Protein AF-A0A9X2IVD2-F1 (afdb_monomer)

Mean predicted aligned error: 9.26 Å

Structure (mmCIF, N/CA/C/O backbone):
data_AF-A0A9X2IVD2-F1
#
_entry.id   AF-A0A9X2IVD2-F1
#
loop_
_atom_site.group_PDB
_atom_site.id
_atom_site.type_symbol
_atom_site.label_atom_id
_atom_site.label_alt_id
_atom_site.label_comp_id
_atom_site.label_asym_id
_atom_site.label_entity_id
_atom_site.label_seq_id
_atom_site.pdbx_PDB_ins_code
_atom_site.Cartn_x
_atom_site.Cartn_y
_atom_site.Cartn_z
_atom_site.occupancy
_atom_site.B_iso_or_equiv
_atom_site.auth_seq_id
_atom_site.auth_comp_id
_atom_site.auth_asym_id
_atom_site.auth_atom_id
_atom_site.pdbx_PDB_model_num
ATOM 1 N N . MET A 1 1 ? -14.150 10.297 12.649 1.00 71.19 1 MET A N 1
ATOM 2 C CA . MET A 1 1 ? -13.054 11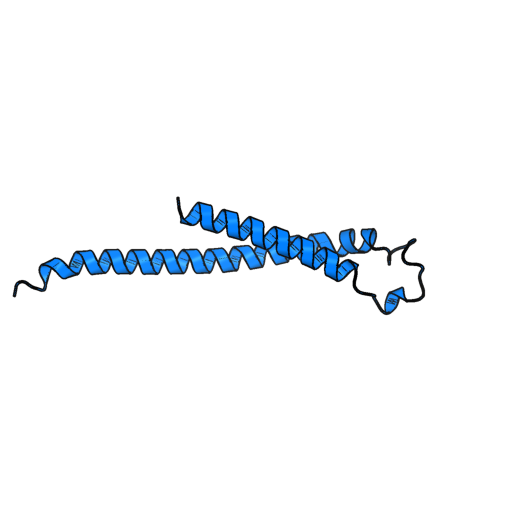.082 12.025 1.00 71.19 1 MET A CA 1
ATOM 3 C C . MET A 1 1 ? -11.708 10.351 12.002 1.00 71.19 1 MET A C 1
ATOM 5 O O . MET A 1 1 ? -11.058 10.398 10.970 1.00 71.19 1 MET A O 1
ATOM 9 N N . TRP A 1 2 ? -11.272 9.670 13.075 1.00 85.44 2 TRP A N 1
ATOM 10 C CA . TRP A 1 2 ? -9.954 8.997 13.102 1.00 85.44 2 TRP A CA 1
ATOM 11 C C . TRP A 1 2 ? -9.803 7.857 12.076 1.00 85.44 2 TRP A C 1
ATOM 13 O O . TRP A 1 2 ? -8.796 7.811 11.381 1.00 85.44 2 TRP A O 1
ATOM 23 N N . LEU A 1 3 ? -10.833 7.020 11.900 1.00 84.44 3 LEU A N 1
ATOM 24 C CA . LEU A 1 3 ? -10.844 5.945 10.894 1.00 84.44 3 LEU A CA 1
ATOM 25 C C . LEU A 1 3 ? -10.651 6.460 9.462 1.00 84.44 3 LEU A C 1
ATOM 27 O O . LEU A 1 3 ? -9.838 5.923 8.722 1.00 84.44 3 LEU A O 1
ATOM 31 N N . LEU A 1 4 ? -11.358 7.533 9.095 1.00 87.50 4 LEU A N 1
ATOM 32 C CA . LEU A 1 4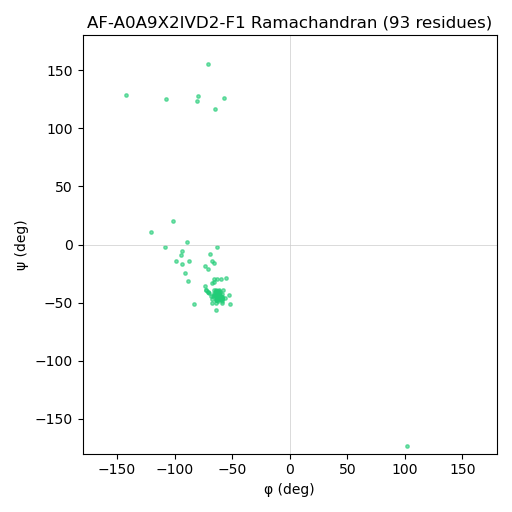 ? -11.266 8.128 7.761 1.00 87.50 4 LEU A CA 1
ATOM 33 C C . LEU A 1 4 ? -9.864 8.691 7.489 1.00 87.50 4 LEU A C 1
ATOM 35 O O . LEU A 1 4 ? -9.306 8.463 6.423 1.00 87.50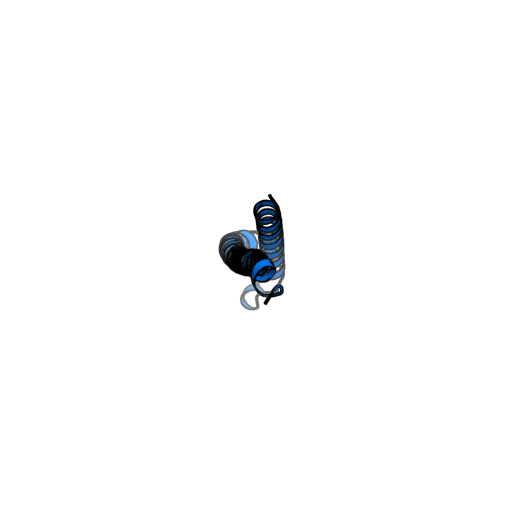 4 LEU A O 1
ATOM 39 N N . LYS A 1 5 ? -9.275 9.381 8.475 1.00 90.31 5 LYS A N 1
ATOM 40 C CA . LYS A 1 5 ? -7.893 9.873 8.383 1.00 90.31 5 LYS A CA 1
ATOM 41 C C . LYS A 1 5 ? -6.905 8.713 8.244 1.00 90.31 5 LYS A C 1
ATOM 43 O O . LYS A 1 5 ? -6.046 8.766 7.375 1.00 90.31 5 LYS A O 1
ATOM 48 N N . GLY A 1 6 ? -7.059 7.661 9.051 1.00 86.38 6 GLY A N 1
ATOM 49 C CA . GLY A 1 6 ? -6.222 6.461 8.976 1.00 86.38 6 GLY A CA 1
ATOM 50 C C . GLY A 1 6 ? -6.289 5.781 7.609 1.00 86.38 6 GLY A C 1
ATOM 51 O O . GLY A 1 6 ? -5.252 5.471 7.033 1.00 86.38 6 GLY A O 1
ATOM 52 N N . LEU A 1 7 ? -7.493 5.631 7.051 1.00 89.94 7 LEU A N 1
ATOM 53 C CA . LEU A 1 7 ? -7.685 5.061 5.718 1.00 89.94 7 LEU A CA 1
ATOM 54 C C . LEU A 1 7 ? -7.057 5.937 4.625 1.00 89.94 7 LEU A C 1
ATOM 56 O O . LEU A 1 7 ? -6.423 5.416 3.716 1.00 89.94 7 LEU A O 1
ATOM 60 N N . MET A 1 8 ? -7.184 7.261 4.732 1.00 91.62 8 MET A N 1
ATOM 61 C CA . MET A 1 8 ? -6.580 8.198 3.783 1.00 91.62 8 MET A CA 1
ATOM 62 C C . MET A 1 8 ? -5.048 8.098 3.780 1.00 91.62 8 MET A C 1
ATOM 64 O O . MET A 1 8 ? -4.443 8.039 2.714 1.00 91.62 8 MET A O 1
ATOM 68 N N . PHE A 1 9 ? -4.419 8.020 4.958 1.00 91.75 9 PHE A N 1
ATOM 69 C CA . PHE A 1 9 ? -2.972 7.805 5.059 1.00 91.75 9 PHE A CA 1
ATOM 70 C C . PHE A 1 9 ? -2.550 6.432 4.538 1.00 91.75 9 PHE A C 1
ATOM 72 O O . PHE A 1 9 ? -1.528 6.333 3.866 1.00 91.75 9 PHE A O 1
ATOM 79 N N . ALA A 1 10 ? -3.340 5.390 4.803 1.00 89.31 10 ALA A N 1
ATOM 80 C CA . ALA A 1 10 ? -3.079 4.059 4.269 1.00 89.31 10 ALA A CA 1
ATOM 81 C C . ALA A 1 10 ? -3.146 4.036 2.736 1.00 89.31 10 ALA A C 1
ATOM 83 O O . ALA A 1 10 ? -2.283 3.442 2.100 1.00 89.31 10 ALA A O 1
ATOM 84 N N . LEU A 1 11 ? -4.126 4.722 2.143 1.00 91.50 11 LEU A N 1
ATOM 85 C CA . LEU A 1 11 ? -4.261 4.858 0.694 1.00 91.50 11 LEU A CA 1
ATOM 86 C C . LEU A 1 11 ? -3.085 5.609 0.081 1.00 91.50 11 LEU A C 1
ATOM 88 O O . LEU A 1 11 ? -2.484 5.123 -0.874 1.00 91.50 11 LEU A O 1
ATOM 92 N N . LEU A 1 12 ? -2.714 6.747 0.666 1.00 93.25 12 LEU A N 1
ATOM 93 C CA . LEU A 1 12 ? -1.564 7.520 0.211 1.00 93.25 12 LEU A CA 1
ATOM 94 C C . LEU A 1 12 ? -0.268 6.701 0.312 1.00 93.25 12 LEU A C 1
ATOM 96 O O . LEU A 1 12 ? 0.503 6.646 -0.640 1.00 93.25 12 LEU A O 1
ATOM 100 N N . GLY A 1 13 ? -0.048 6.033 1.446 1.00 91.19 13 GLY A N 1
ATOM 101 C CA . GLY A 1 13 ? 1.134 5.206 1.677 1.00 91.19 13 GLY A CA 1
ATOM 102 C C . GLY A 1 13 ? 1.214 4.018 0.722 1.00 91.19 13 GLY A C 1
ATOM 103 O O . GLY A 1 13 ? 2.259 3.793 0.118 1.00 91.19 13 GLY A O 1
ATOM 104 N N . ALA A 1 14 ? 0.109 3.293 0.533 1.00 91.31 14 ALA A N 1
ATOM 105 C CA . ALA A 1 14 ? 0.049 2.160 -0.386 1.00 91.31 14 ALA A CA 1
ATOM 106 C C . ALA A 1 14 ? 0.276 2.591 -1.843 1.00 91.31 14 ALA A C 1
ATOM 108 O O . ALA A 1 14 ? 0.995 1.909 -2.574 1.00 91.31 14 ALA A O 1
ATOM 109 N N . LEU A 1 15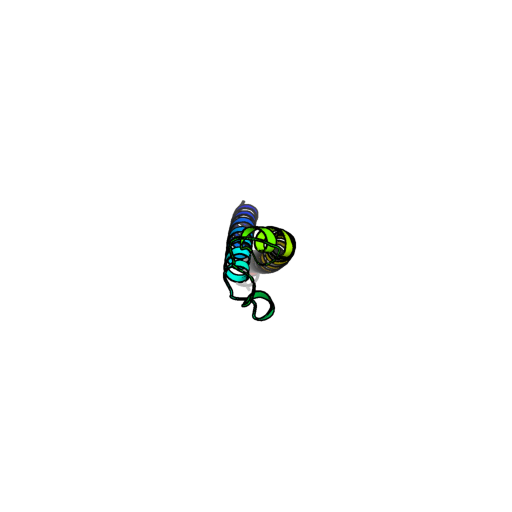 ? -0.265 3.744 -2.247 1.00 91.75 15 LEU A N 1
ATOM 110 C CA . LEU A 1 15 ? -0.039 4.302 -3.577 1.00 91.75 15 LEU A CA 1
ATOM 111 C C . LEU A 1 15 ? 1.438 4.661 -3.789 1.00 91.75 15 LEU A C 1
ATOM 113 O O . LEU A 1 15 ? 2.033 4.229 -4.773 1.00 91.75 15 LEU A O 1
ATOM 117 N N . VAL A 1 16 ? 2.045 5.402 -2.855 1.00 92.62 16 VAL A N 1
ATOM 118 C CA . VAL A 1 16 ? 3.463 5.796 -2.935 1.00 92.62 16 VAL A CA 1
ATOM 119 C C . VAL A 1 16 ? 4.371 4.568 -2.984 1.00 92.62 16 VAL A C 1
ATOM 121 O O . VAL A 1 16 ? 5.252 4.507 -3.838 1.00 92.62 16 VAL A O 1
ATOM 124 N N . LEU A 1 17 ? 4.119 3.569 -2.132 1.00 91.62 17 LEU A N 1
ATOM 125 C CA . LEU A 1 17 ? 4.869 2.310 -2.123 1.00 91.62 17 LEU A CA 1
ATOM 126 C C . LEU A 1 17 ? 4.734 1.539 -3.439 1.00 91.62 17 LEU A C 1
ATOM 128 O O . LEU A 1 17 ? 5.708 0.967 -3.923 1.00 91.62 17 LEU A O 1
ATOM 132 N N . SER A 1 18 ? 3.544 1.528 -4.038 1.00 90.06 18 SER A N 1
ATOM 133 C CA . SER A 1 18 ? 3.318 0.806 -5.293 1.00 90.06 18 SER A CA 1
ATOM 134 C C . SER A 1 18 ? 3.958 1.521 -6.487 1.00 90.06 18 SER A C 1
ATOM 136 O O . SER A 1 18 ? 4.511 0.874 -7.378 1.00 90.06 18 SER A O 1
ATOM 138 N N . ILE A 1 19 ? 3.956 2.859 -6.485 1.00 89.00 19 ILE A N 1
ATOM 139 C CA . ILE A 1 19 ? 4.684 3.666 -7.473 1.00 89.00 19 ILE A CA 1
ATOM 140 C C . ILE A 1 19 ? 6.191 3.430 -7.332 1.00 89.00 19 ILE A C 1
ATOM 142 O O . ILE A 1 19 ? 6.858 3.151 -8.325 1.00 89.00 19 ILE A O 1
ATOM 146 N N . SER A 1 20 ? 6.736 3.477 -6.112 1.00 87.69 20 SER A N 1
ATOM 147 C CA . SER A 1 20 ? 8.165 3.232 -5.903 1.00 87.69 20 SER A CA 1
ATOM 148 C C . SER A 1 20 ? 8.558 1.806 -6.285 1.00 87.69 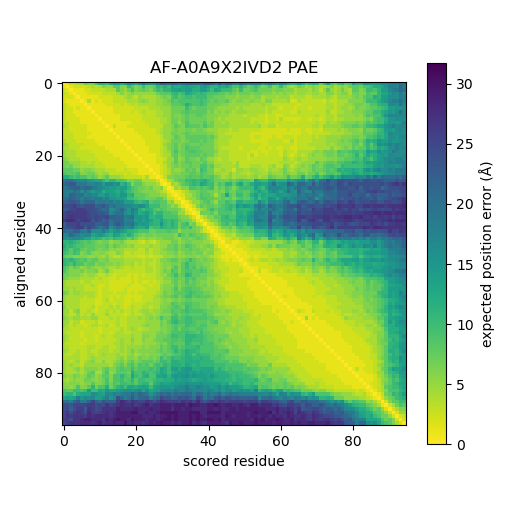20 SER A C 1
ATOM 150 O O . SER A 1 20 ? 9.583 1.619 -6.930 1.00 87.69 20 SER A O 1
ATOM 152 N N . ALA A 1 21 ? 7.727 0.807 -5.964 1.00 86.62 21 ALA A N 1
ATOM 153 C CA . ALA A 1 21 ? 7.949 -0.575 -6.382 1.00 86.62 21 ALA A CA 1
ATOM 154 C C . ALA A 1 21 ? 7.998 -0.694 -7.910 1.00 86.62 21 A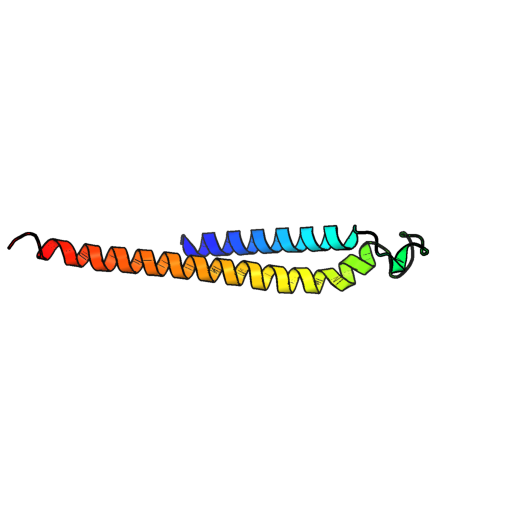LA A C 1
ATOM 156 O O . ALA A 1 21 ? 8.913 -1.310 -8.441 1.00 86.62 21 ALA A O 1
ATOM 157 N N . THR A 1 22 ? 7.068 -0.049 -8.618 1.00 86.50 22 THR A N 1
ATOM 158 C CA . THR A 1 22 ? 7.057 -0.014 -10.090 1.00 86.50 22 THR A CA 1
ATOM 159 C C . THR A 1 22 ? 8.364 0.537 -10.655 1.00 86.50 22 THR A C 1
ATOM 161 O O . THR A 1 22 ? 8.930 -0.046 -11.574 1.00 86.50 22 THR A O 1
ATOM 164 N N . ILE A 1 23 ? 8.850 1.650 -10.099 1.00 84.50 23 ILE A N 1
ATOM 165 C CA . ILE A 1 23 ? 10.093 2.287 -10.545 1.00 84.50 23 ILE A CA 1
ATOM 166 C C . ILE A 1 23 ? 11.286 1.364 -10.289 1.00 84.50 23 ILE A C 1
ATOM 168 O O . ILE A 1 23 ? 12.111 1.190 -11.176 1.00 84.50 23 ILE A O 1
ATOM 172 N N . VAL A 1 24 ? 11.351 0.732 -9.115 1.00 85.06 24 VAL A N 1
ATOM 173 C CA . VAL A 1 24 ? 12.414 -0.229 -8.780 1.00 85.06 24 VAL A CA 1
ATOM 174 C C . VAL A 1 24 ? 12.391 -1.431 -9.724 1.00 85.06 24 VAL A C 1
ATOM 176 O O . VAL A 1 24 ? 13.442 -1.832 -10.208 1.00 85.06 24 VAL A O 1
ATOM 179 N N . PHE A 1 25 ? 11.212 -1.974 -10.040 1.00 79.50 25 PHE A N 1
ATOM 180 C CA . PHE A 1 25 ? 11.088 -3.060 -11.016 1.00 79.50 25 PHE A CA 1
ATOM 181 C C . PHE A 1 25 ? 11.546 -2.639 -12.412 1.00 79.50 25 PHE A C 1
ATOM 183 O O . PHE A 1 25 ? 12.217 -3.413 -13.079 1.00 79.50 25 PHE A O 1
ATOM 190 N N . ALA A 1 26 ? 11.231 -1.416 -12.835 1.00 77.06 26 ALA A N 1
ATOM 191 C CA . ALA A 1 26 ? 11.665 -0.896 -14.128 1.00 77.06 26 ALA A CA 1
ATOM 192 C C . ALA A 1 26 ? 13.160 -0.530 -14.186 1.00 77.06 26 ALA A C 1
ATOM 194 O O . ALA A 1 26 ? 13.699 -0.384 -15.276 1.00 77.06 26 ALA A O 1
ATOM 195 N N . MET A 1 27 ? 13.821 -0.352 -13.037 1.00 74.00 27 MET A N 1
ATOM 196 C CA . MET A 1 27 ? 15.270 -0.119 -12.943 1.00 74.00 27 MET A CA 1
ATOM 197 C C . MET A 1 27 ? 16.084 -1.411 -12.865 1.00 74.00 27 MET A C 1
ATOM 199 O O . MET A 1 27 ? 17.305 -1.357 -12.975 1.00 74.00 27 MET A O 1
ATOM 203 N N . ASN A 1 28 ? 15.444 -2.550 -12.603 1.00 75.50 28 ASN A N 1
ATOM 204 C CA . ASN A 1 28 ? 16.157 -3.803 -12.421 1.00 75.50 28 ASN A CA 1
ATOM 205 C C . ASN A 1 28 ? 16.520 -4.382 -13.792 1.00 75.50 28 ASN A C 1
ATOM 207 O O . ASN A 1 28 ? 15.645 -4.528 -14.643 1.00 75.50 28 ASN A O 1
ATOM 211 N N . ASP A 1 29 ? 17.793 -4.719 -14.005 1.00 64.38 29 ASP A N 1
ATOM 212 C CA . ASP A 1 29 ? 18.243 -5.250 -15.291 1.00 64.38 29 ASP A CA 1
ATOM 213 C C . ASP A 1 29 ? 17.591 -6.608 -15.569 1.00 64.38 29 ASP A C 1
ATOM 215 O O . ASP A 1 29 ? 17.789 -7.598 -14.858 1.00 64.38 29 ASP A O 1
ATOM 219 N N . HIS A 1 30 ? 16.799 -6.643 -16.633 1.00 67.31 30 HIS A N 1
ATOM 220 C CA . HIS A 1 30 ? 16.164 -7.850 -17.123 1.00 67.31 30 HIS A CA 1
ATOM 221 C C . HIS A 1 30 ? 17.176 -8.652 -17.957 1.00 67.31 30 HIS A C 1
ATOM 223 O O . HIS A 1 30 ? 17.724 -8.111 -18.923 1.00 67.31 30 HIS A O 1
ATOM 229 N N . PRO A 1 31 ? 17.462 -9.927 -17.628 1.00 67.44 31 PRO A N 1
ATOM 230 C CA . PRO A 1 31 ? 18.457 -10.723 -18.351 1.00 67.44 31 PRO A CA 1
ATOM 231 C C . PRO A 1 31 ? 18.112 -10.884 -19.840 1.00 67.44 31 PRO A C 1
ATOM 233 O O . PRO A 1 31 ? 19.009 -10.952 -20.677 1.00 67.44 31 PRO A O 1
ATOM 236 N N . GLU A 1 32 ? 16.823 -10.869 -20.186 1.00 68.25 32 GLU A N 1
ATOM 237 C CA . GLU A 1 32 ? 16.312 -10.849 -21.560 1.00 68.25 32 GLU A CA 1
ATOM 238 C C . GLU A 1 32 ? 16.647 -9.561 -22.339 1.00 68.25 32 GLU A C 1
ATOM 240 O O . GLU A 1 32 ? 16.576 -9.550 -23.567 1.00 68.25 32 GLU A O 1
ATOM 245 N N . CYS A 1 33 ? 17.048 -8.495 -21.643 1.00 66.06 33 CYS A N 1
ATOM 246 C CA . CYS A 1 33 ? 17.297 -7.163 -22.190 1.00 66.06 33 CYS A CA 1
ATOM 247 C C . CYS A 1 33 ? 18.785 -6.774 -22.251 1.00 66.06 33 CYS A C 1
ATOM 249 O O . CYS A 1 33 ? 19.107 -5.727 -22.800 1.00 66.06 33 CYS A O 1
ATOM 251 N N . VAL A 1 34 ? 19.706 -7.627 -21.781 1.00 68.06 34 VAL A N 1
ATOM 252 C CA . VAL A 1 34 ? 21.167 -7.372 -21.755 1.00 68.06 34 VAL A CA 1
ATOM 253 C C . VAL A 1 34 ? 21.763 -7.013 -23.125 1.00 68.06 34 VAL A C 1
ATOM 255 O O . VAL A 1 34 ? 22.760 -6.299 -23.202 1.00 68.06 34 VAL A O 1
ATOM 258 N N . ALA A 1 35 ? 21.172 -7.508 -24.214 1.00 65.44 35 ALA A N 1
ATOM 259 C CA . ALA A 1 35 ? 21.662 -7.280 -25.574 1.00 65.44 35 ALA A CA 1
ATOM 260 C C . ALA A 1 35 ? 21.009 -6.077 -26.286 1.00 65.44 35 ALA A C 1
ATOM 262 O O . ALA A 1 35 ? 21.406 -5.758 -27.408 1.00 65.44 35 ALA A O 1
ATOM 263 N N . ILE A 1 36 ? 20.004 -5.429 -25.681 1.00 61.12 36 ILE A N 1
ATOM 264 C CA . ILE A 1 36 ? 19.247 -4.329 -26.294 1.00 61.12 36 ILE A CA 1
ATOM 265 C C . ILE A 1 36 ? 19.652 -3.020 -25.604 1.00 61.12 36 ILE A C 1
ATOM 267 O O . ILE A 1 36 ? 19.557 -2.938 -24.381 1.00 61.12 36 ILE A O 1
ATOM 271 N N . PRO A 1 37 ? 20.095 -1.985 -26.342 1.00 60.97 37 PRO A N 1
ATOM 272 C CA . PRO A 1 37 ? 20.404 -0.693 -25.738 1.00 60.97 37 PRO A CA 1
ATOM 273 C C . PRO A 1 37 ? 19.170 -0.143 -25.005 1.00 60.97 37 PRO A C 1
ATOM 275 O O . PRO A 1 37 ? 18.099 -0.022 -25.599 1.00 60.97 37 PRO A O 1
ATOM 278 N N . GLY A 1 38 ? 19.327 0.192 -23.718 1.00 59.72 38 GLY A N 1
ATOM 279 C CA . GLY A 1 38 ? 18.239 0.573 -22.797 1.00 59.72 38 GLY A CA 1
ATOM 280 C C . GLY A 1 38 ? 17.481 1.856 -23.164 1.00 59.72 38 GLY A C 1
ATOM 281 O O . GLY A 1 38 ? 16.512 2.229 -22.502 1.00 59.72 38 GLY A O 1
ATOM 282 N N . ASP A 1 39 ? 17.898 2.515 -24.241 1.00 61.75 39 ASP A N 1
ATOM 283 C CA . ASP A 1 39 ? 17.396 3.808 -24.691 1.00 61.75 39 ASP A CA 1
ATOM 284 C C . ASP A 1 39 ? 16.361 3.651 -25.820 1.00 61.75 39 ASP A C 1
ATOM 286 O O . ASP A 1 39 ? 15.641 4.599 -26.142 1.00 61.75 39 ASP A O 1
ATOM 290 N N . VAL A 1 40 ? 16.273 2.461 -26.437 1.00 54.88 40 VAL A N 1
ATOM 291 C CA . VAL A 1 40 ? 15.394 2.184 -27.581 1.00 54.88 40 VAL A CA 1
ATOM 292 C C . VAL A 1 4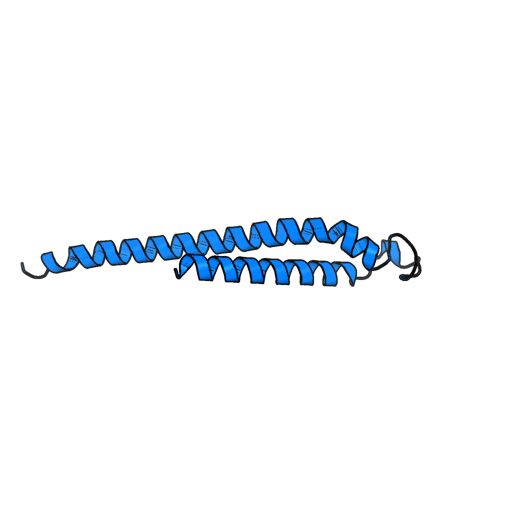0 ? 14.786 0.779 -27.512 1.00 54.88 40 VAL A C 1
ATOM 294 O O . VAL A 1 40 ? 15.476 -0.227 -27.394 1.00 54.88 40 VAL A O 1
ATOM 297 N N . GLY A 1 41 ? 13.460 0.698 -27.649 1.00 62.66 41 GLY A N 1
ATOM 298 C CA . GLY A 1 41 ? 12.733 -0.572 -27.743 1.00 62.66 41 GLY A CA 1
ATOM 299 C C . GLY A 1 41 ? 12.019 -1.004 -26.453 1.00 62.66 41 GLY A C 1
ATOM 300 O O . GLY A 1 41 ? 11.930 -0.236 -25.497 1.00 62.66 41 GLY A O 1
ATOM 301 N N . PRO A 1 42 ? 11.451 -2.223 -26.427 1.00 63.47 42 PRO A N 1
ATOM 302 C CA . PRO A 1 42 ? 10.553 -2.688 -25.361 1.00 63.47 42 PRO A CA 1
ATOM 303 C C . PRO A 1 42 ? 11.239 -2.872 -23.997 1.00 63.47 42 PRO A C 1
ATOM 305 O O . PRO A 1 42 ? 10.547 -2.966 -22.990 1.00 63.47 42 PRO A O 1
ATOM 308 N N . CYS A 1 43 ? 12.573 -2.889 -23.979 1.00 71.94 43 CYS A N 1
ATOM 309 C CA . CYS A 1 43 ? 13.419 -2.980 -22.787 1.00 71.94 43 CYS A CA 1
ATOM 310 C C . CYS A 1 43 ? 13.782 -1.618 -22.173 1.00 71.94 43 CYS A C 1
ATOM 312 O O . CYS A 1 43 ? 14.553 -1.560 -21.221 1.00 71.94 43 CYS A O 1
ATOM 314 N N . GLY A 1 44 ? 13.284 -0.509 -22.729 1.00 71.94 44 GLY A N 1
ATOM 315 C CA . GLY A 1 44 ? 13.503 0.804 -22.135 1.00 71.94 44 GLY A CA 1
ATOM 316 C C . GLY A 1 44 ? 12.720 0.992 -20.833 1.00 71.94 44 GLY A C 1
ATOM 317 O O . GLY A 1 44 ? 11.642 0.421 -20.644 1.00 71.94 44 GLY A O 1
ATOM 318 N N . PHE A 1 45 ? 13.213 1.886 -19.973 1.00 75.44 45 PHE A N 1
ATOM 319 C CA . PHE A 1 45 ? 12.597 2.208 -18.678 1.00 75.44 45 PHE A CA 1
ATOM 320 C C . PHE A 1 45 ? 11.099 2.555 -18.791 1.00 75.44 45 PHE A C 1
ATOM 322 O O . PHE A 1 45 ? 10.254 1.975 -18.111 1.00 75.44 45 PHE A O 1
ATOM 329 N N . TRP A 1 46 ? 10.739 3.483 -19.683 1.00 79.38 46 TRP A N 1
ATOM 330 C CA . TRP A 1 46 ? 9.360 3.971 -19.826 1.00 79.38 46 TRP A CA 1
ATOM 331 C C . TRP A 1 46 ? 8.362 2.921 -20.344 1.00 79.38 46 TRP A C 1
ATOM 333 O O . TRP A 1 46 ? 7.274 2.825 -19.769 1.00 79.38 46 TRP A O 1
ATOM 343 N N . PRO A 1 47 ? 8.687 2.110 -21.372 1.00 79.62 47 PRO A N 1
ATOM 344 C CA . PRO A 1 47 ? 7.881 0.950 -21.754 1.00 79.62 47 PRO A CA 1
ATOM 345 C C . PRO A 1 47 ? 7.600 -0.005 -20.591 1.00 79.62 47 PRO A C 1
ATOM 347 O O . PRO A 1 47 ? 6.463 -0.439 -20.408 1.00 79.62 47 PRO A O 1
ATOM 350 N N . GLN A 1 48 ? 8.610 -0.284 -19.769 1.00 77.81 48 GLN A N 1
ATOM 351 C CA . GLN A 1 48 ? 8.498 -1.225 -18.661 1.00 77.81 48 GLN A CA 1
ATOM 352 C C . GLN A 1 48 ? 7.631 -0.683 -17.521 1.00 77.81 48 GLN A C 1
ATOM 354 O O . GLN A 1 48 ? 6.759 -1.391 -17.010 1.00 77.81 48 GLN A O 1
ATOM 359 N N . VAL A 1 49 ? 7.783 0.607 -17.198 1.00 83.50 49 VAL A N 1
ATOM 360 C CA . VAL A 1 49 ? 6.867 1.330 -16.301 1.00 83.50 49 VAL A CA 1
ATOM 361 C C . VAL A 1 49 ? 5.437 1.303 -16.849 1.00 83.50 49 VAL A C 1
ATOM 363 O O . VAL A 1 49 ? 4.501 1.066 -16.090 1.00 83.50 49 VAL A O 1
ATOM 366 N N . GLY A 1 50 ? 5.244 1.507 -18.154 1.00 82.38 50 GLY A N 1
ATOM 367 C CA . GLY A 1 50 ? 3.922 1.487 -18.785 1.00 82.38 50 GLY A CA 1
ATOM 368 C C . GLY A 1 50 ? 3.258 0.106 -18.799 1.00 82.38 50 GLY A C 1
ATOM 369 O O . GLY A 1 50 ? 2.038 0.017 -18.682 1.00 82.38 50 GLY A O 1
ATOM 370 N N . TYR A 1 51 ? 4.046 -0.964 -18.908 1.00 83.31 51 TYR A N 1
ATOM 371 C CA . TYR A 1 51 ? 3.545 -2.337 -18.962 1.00 83.31 51 TYR A CA 1
ATOM 372 C C . TYR A 1 51 ? 3.260 -2.915 -17.568 1.00 83.31 51 TYR A C 1
ATOM 374 O O . TYR A 1 51 ? 2.163 -3.406 -17.304 1.00 83.31 51 TYR A O 1
ATOM 382 N N . ILE A 1 52 ? 4.229 -2.827 -16.650 1.00 83.50 52 ILE A N 1
ATOM 383 C CA . ILE A 1 52 ? 4.142 -3.432 -15.309 1.00 83.50 52 ILE A CA 1
ATOM 384 C C . ILE A 1 52 ? 3.485 -2.478 -14.305 1.00 83.50 52 ILE A C 1
ATOM 386 O O . ILE A 1 52 ? 2.783 -2.915 -13.389 1.00 83.50 52 ILE A O 1
ATOM 390 N N . GLY A 1 53 ? 3.668 -1.170 -14.477 1.00 87.44 53 GLY A N 1
ATOM 391 C CA . GLY A 1 53 ? 3.230 -0.164 -13.515 1.00 87.44 53 GLY A CA 1
ATOM 392 C C . GLY A 1 53 ? 1.742 -0.162 -13.210 1.00 87.44 53 GLY A C 1
ATOM 393 O O . GLY A 1 53 ? 1.397 -0.205 -12.031 1.00 87.44 53 GLY A O 1
ATOM 394 N N . PRO A 1 54 ? 0.833 -0.188 -14.201 1.00 91.06 54 PRO A N 1
ATOM 395 C CA . PRO A 1 54 ? -0.599 -0.238 -13.923 1.00 91.06 54 PRO A CA 1
ATOM 396 C C . PRO A 1 54 ? -0.988 -1.452 -13.073 1.00 91.06 54 PRO A C 1
ATOM 398 O O . PRO A 1 54 ? -1.803 -1.328 -12.160 1.00 91.06 54 PRO A O 1
ATOM 401 N N . PHE A 1 55 ? -0.369 -2.610 -13.328 1.00 90.81 55 PHE A N 1
ATOM 402 C CA . PHE A 1 55 ? -0.619 -3.830 -12.566 1.00 90.81 55 PHE A CA 1
ATOM 403 C C . PHE A 1 55 ? -0.125 -3.700 -11.120 1.00 90.81 55 PHE A C 1
ATOM 405 O O . PHE A 1 55 ? -0.890 -3.950 -10.187 1.00 90.81 55 PHE A O 1
ATOM 412 N N . VAL A 1 56 ? 1.121 -3.260 -10.922 1.00 90.69 56 VAL A N 1
ATOM 413 C CA . VAL A 1 56 ? 1.720 -3.100 -9.586 1.00 90.69 56 VAL A CA 1
ATOM 414 C C . VAL A 1 56 ? 0.999 -2.022 -8.782 1.00 90.69 56 VAL A C 1
ATOM 416 O O . VAL A 1 56 ? 0.694 -2.238 -7.613 1.00 90.69 56 VAL A O 1
ATOM 419 N N . ILE A 1 57 ? 0.666 -0.886 -9.398 1.00 92.25 57 ILE A N 1
ATOM 420 C CA . ILE A 1 57 ? -0.070 0.203 -8.750 1.00 92.25 57 ILE A CA 1
ATOM 421 C C . ILE A 1 57 ? -1.462 -0.267 -8.333 1.00 92.25 57 ILE A C 1
ATOM 423 O O . ILE A 1 57 ? -1.850 -0.044 -7.187 1.00 92.25 57 ILE A O 1
ATOM 427 N N . LEU A 1 58 ? -2.200 -0.941 -9.219 1.00 92.69 58 LEU A N 1
ATOM 428 C CA . LEU A 1 58 ? -3.552 -1.407 -8.920 1.00 92.69 58 LEU A CA 1
ATOM 429 C C . LEU A 1 58 ? -3.550 -2.445 -7.794 1.00 92.69 58 LEU A C 1
ATOM 431 O O . LEU A 1 58 ? -4.209 -2.246 -6.773 1.00 92.69 58 LEU A O 1
ATOM 435 N N . TRP A 1 59 ? -2.797 -3.534 -7.958 1.00 92.56 59 TRP A N 1
ATOM 436 C CA . TRP A 1 59 ? -2.796 -4.640 -7.000 1.00 92.56 59 TRP A CA 1
ATOM 437 C C . TRP A 1 59 ? -2.083 -4.286 -5.700 1.00 92.56 59 TRP A C 1
ATOM 439 O O . TRP A 1 59 ? -2.577 -4.629 -4.626 1.00 92.56 59 TRP A O 1
ATOM 449 N N . GLY A 1 60 ? -0.970 -3.555 -5.773 1.00 89.31 60 GLY A N 1
ATOM 450 C CA . GLY A 1 60 ? -0.240 -3.085 -4.599 1.00 89.31 60 GLY A CA 1
ATOM 451 C C . GLY A 1 60 ? -1.081 -2.134 -3.751 1.00 89.31 60 GLY A C 1
ATOM 452 O O . GLY A 1 60 ? -1.191 -2.320 -2.536 1.00 89.31 60 GLY A O 1
ATOM 453 N N . THR A 1 61 ? -1.773 -1.182 -4.385 1.00 90.88 61 THR A N 1
ATOM 454 C CA . THR A 1 61 ? -2.660 -0.257 -3.668 1.00 90.88 61 THR A CA 1
ATOM 455 C C . THR A 1 61 ? -3.880 -0.984 -3.114 1.00 90.88 61 THR A C 1
ATOM 457 O O . THR A 1 61 ? -4.223 -0.781 -1.951 1.00 90.88 61 THR A O 1
ATOM 460 N N . PHE A 1 62 ? -4.519 -1.858 -3.897 1.00 92.38 62 PHE A N 1
ATOM 461 C CA . PHE A 1 62 ? -5.680 -2.635 -3.457 1.00 92.38 62 PHE A CA 1
ATOM 462 C C . PHE A 1 62 ? -5.364 -3.516 -2.242 1.00 92.38 62 PHE A C 1
ATOM 464 O O . PHE A 1 62 ? -6.061 -3.445 -1.230 1.00 92.38 62 PHE A O 1
ATOM 471 N N . LEU A 1 63 ? -4.285 -4.301 -2.298 1.00 93.00 63 LEU A N 1
ATOM 472 C CA . LEU A 1 63 ? -3.886 -5.170 -1.190 1.00 93.00 63 LEU A CA 1
ATOM 473 C C . LEU A 1 63 ? -3.435 -4.354 0.024 1.00 93.00 63 LEU A C 1
ATOM 475 O O . LEU A 1 63 ? -3.892 -4.612 1.137 1.00 93.00 63 LEU A O 1
ATOM 479 N N . GLY A 1 64 ? -2.590 -3.338 -0.180 1.00 89.06 64 GLY A N 1
ATOM 480 C CA . GLY A 1 64 ? -2.087 -2.499 0.908 1.00 89.06 64 GLY A CA 1
ATOM 481 C C . GLY A 1 64 ? -3.210 -1.778 1.655 1.00 89.06 64 GLY A C 1
ATOM 482 O O . GLY A 1 64 ? -3.259 -1.792 2.887 1.00 89.06 64 GLY A O 1
ATOM 483 N N . THR A 1 65 ? -4.165 -1.206 0.921 1.00 90.00 65 THR A N 1
ATOM 484 C CA . THR A 1 65 ? -5.319 -0.524 1.520 1.00 90.00 65 THR A CA 1
ATOM 485 C C . THR A 1 65 ? -6.319 -1.490 2.133 1.00 90.00 65 THR A C 1
ATOM 487 O O . THR A 1 65 ? -6.821 -1.207 3.218 1.00 90.00 65 THR A O 1
ATOM 490 N N . GLY A 1 66 ? -6.575 -2.639 1.501 1.00 90.31 66 GLY A N 1
ATOM 491 C CA . GLY A 1 66 ? -7.467 -3.668 2.033 1.00 90.31 66 GLY A CA 1
ATOM 492 C C . GLY A 1 66 ? -6.977 -4.221 3.371 1.00 90.31 66 GLY A C 1
ATOM 493 O O . GLY A 1 66 ? -7.741 -4.284 4.335 1.00 90.31 66 GLY A O 1
ATOM 494 N N . ILE A 1 67 ? -5.681 -4.533 3.467 1.00 93.06 67 ILE A N 1
ATOM 495 C CA . ILE A 1 67 ? -5.051 -4.994 4.711 1.00 93.06 67 ILE A CA 1
ATOM 496 C C . ILE A 1 67 ? -5.132 -3.904 5.786 1.00 93.06 67 ILE A C 1
ATOM 498 O O . ILE A 1 67 ? -5.572 -4.166 6.907 1.00 93.06 67 ILE A O 1
ATOM 502 N N . ALA A 1 68 ? -4.767 -2.664 5.453 1.00 90.25 68 ALA A N 1
ATOM 503 C CA . ALA A 1 68 ? -4.836 -1.555 6.401 1.00 90.25 68 ALA A CA 1
ATOM 504 C C . ALA A 1 68 ? -6.270 -1.295 6.895 1.00 90.25 68 ALA A C 1
ATOM 506 O O . ALA A 1 68 ? -6.488 -1.081 8.090 1.00 90.25 68 ALA A O 1
ATOM 507 N N . ALA A 1 69 ? -7.261 -1.361 6.003 1.00 91.81 69 ALA A N 1
ATOM 508 C CA . ALA A 1 69 ? -8.669 -1.230 6.355 1.00 91.81 69 ALA A CA 1
ATOM 509 C C . ALA A 1 69 ? -9.118 -2.346 7.309 1.00 91.81 69 ALA A C 1
ATOM 511 O O . ALA A 1 69 ? -9.778 -2.056 8.308 1.00 91.81 69 ALA A O 1
ATOM 512 N N . ALA A 1 70 ? -8.714 -3.597 7.062 1.00 93.44 70 ALA A N 1
ATOM 513 C CA . ALA A 1 70 ? -9.011 -4.716 7.952 1.00 93.44 70 ALA A CA 1
ATOM 514 C C . ALA A 1 70 ? -8.450 -4.479 9.366 1.00 93.44 70 ALA A C 1
ATOM 516 O O . ALA A 1 70 ? -9.188 -4.597 10.346 1.00 93.44 70 ALA A O 1
ATOM 517 N N . PHE A 1 71 ? -7.190 -4.047 9.487 1.00 92.38 71 PHE A N 1
ATOM 518 C CA . PHE A 1 71 ? -6.594 -3.713 10.786 1.00 92.38 71 PHE A CA 1
ATOM 519 C C . PHE A 1 71 ? -7.322 -2.568 11.499 1.00 92.38 71 PHE A C 1
ATOM 521 O O . PHE A 1 71 ? -7.569 -2.643 12.704 1.00 92.38 71 PHE A O 1
ATOM 528 N N . LEU A 1 72 ? -7.707 -1.522 10.766 1.00 92.31 72 LEU A N 1
ATOM 529 C CA . LEU A 1 72 ? -8.459 -0.398 11.322 1.00 92.31 72 LEU A CA 1
ATOM 530 C C . LEU A 1 72 ? -9.844 -0.822 11.831 1.00 92.31 72 LEU A C 1
ATOM 532 O O . LEU A 1 72 ? -10.267 -0.365 12.896 1.00 92.31 72 LEU A O 1
ATOM 536 N N . LEU A 1 73 ? -10.535 -1.709 11.111 1.00 92.69 73 LEU A N 1
ATOM 537 C CA . LEU A 1 73 ? -11.826 -2.257 11.534 1.00 92.69 73 LEU A CA 1
ATOM 538 C C . LEU A 1 73 ? -11.690 -3.122 12.788 1.00 92.69 73 LEU A C 1
ATOM 540 O O . LEU A 1 73 ? -12.474 -2.958 13.721 1.00 92.69 73 LEU A O 1
ATOM 544 N N . VAL A 1 74 ? -10.666 -3.977 12.855 1.00 95.94 74 VAL A N 1
ATOM 545 C CA . VAL A 1 74 ? -10.372 -4.780 14.052 1.00 95.94 74 VAL A CA 1
ATOM 546 C C . VAL A 1 74 ? -10.086 -3.875 15.252 1.00 95.94 74 VAL A C 1
ATOM 548 O O . VAL A 1 74 ? -10.679 -4.053 16.315 1.00 95.94 74 VAL A O 1
ATOM 551 N N . ALA A 1 75 ? -9.254 -2.843 15.085 1.00 92.75 75 ALA A N 1
ATOM 552 C CA . ALA A 1 75 ? -8.963 -1.884 16.149 1.00 92.75 75 ALA A CA 1
ATOM 553 C C . ALA A 1 75 ? -10.222 -1.127 16.617 1.00 92.75 75 ALA A C 1
ATOM 555 O O . ALA A 1 75 ? -10.424 -0.922 17.818 1.00 92.75 75 ALA A O 1
ATOM 556 N N . ALA A 1 76 ? -11.096 -0.735 15.685 1.00 92.56 76 ALA A N 1
ATOM 557 C CA . ALA A 1 76 ? -12.368 -0.097 16.010 1.00 92.56 76 ALA A CA 1
ATOM 558 C C . ALA A 1 76 ? -13.316 -1.043 16.763 1.00 92.56 76 ALA A C 1
ATOM 560 O O . ALA A 1 76 ? -13.933 -0.621 17.744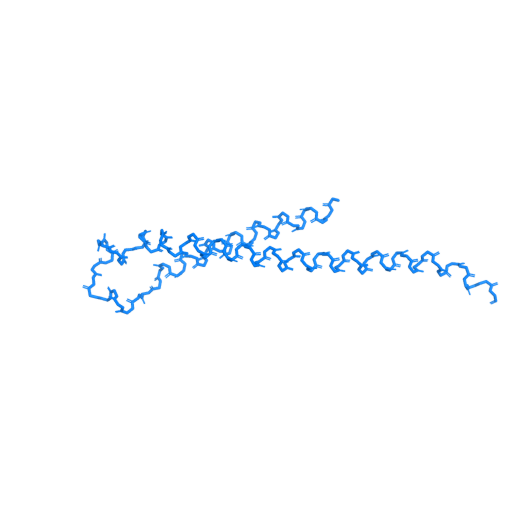 1.00 92.56 76 ALA A O 1
ATOM 561 N N . ALA A 1 77 ? -13.390 -2.313 16.357 1.00 93.56 77 ALA A N 1
ATOM 562 C CA . ALA A 1 77 ? -14.196 -3.333 17.020 1.00 93.56 77 ALA A CA 1
ATOM 563 C C . ALA A 1 77 ? -13.712 -3.590 18.455 1.00 93.56 77 ALA A C 1
ATOM 565 O O . ALA A 1 77 ? -14.517 -3.554 19.385 1.00 93.56 77 ALA A O 1
ATOM 566 N N . ILE A 1 78 ? -12.398 -3.749 18.657 1.00 95.06 78 ILE A N 1
ATOM 567 C CA . ILE A 1 78 ? -11.792 -3.918 19.987 1.00 95.06 78 ILE A CA 1
ATOM 568 C C . ILE A 1 78 ? -12.105 -2.709 20.873 1.00 95.06 78 ILE A C 1
ATOM 570 O O . ILE A 1 78 ? -12.560 -2.864 22.005 1.00 95.06 78 ILE A O 1
ATOM 574 N N . ARG A 1 79 ? -11.926 -1.486 20.358 1.00 92.50 79 ARG A N 1
ATOM 575 C CA . ARG A 1 79 ? -12.228 -0.265 21.116 1.00 92.50 79 ARG A CA 1
ATOM 576 C C . ARG A 1 79 ? -13.712 -0.170 21.479 1.00 92.50 79 ARG A C 1
ATOM 578 O O . ARG A 1 79 ? -14.036 0.215 22.601 1.00 92.50 79 ARG A O 1
ATOM 585 N N . GLY A 1 80 ? -14.602 -0.526 20.554 1.00 91.75 80 GLY A N 1
ATOM 586 C CA . GLY A 1 80 ? -16.042 -0.593 20.799 1.00 91.75 80 GLY A CA 1
ATOM 587 C C . GLY A 1 80 ? -16.395 -1.602 21.892 1.00 91.75 80 GLY A C 1
ATOM 588 O O . GLY A 1 80 ? -17.163 -1.277 22.795 1.00 91.7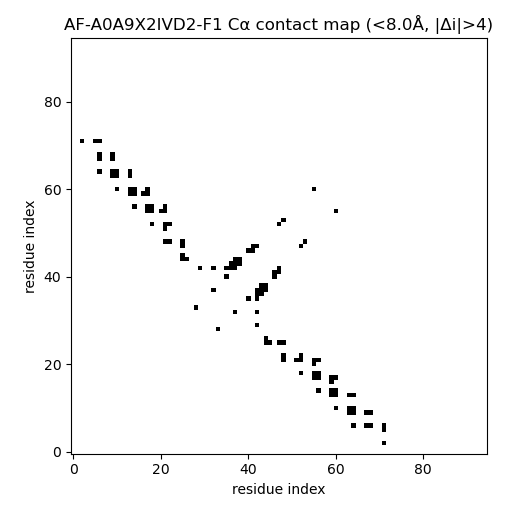5 80 GLY A O 1
ATOM 589 N N . LEU A 1 81 ? -15.774 -2.782 21.862 1.00 93.06 81 LEU A N 1
ATOM 590 C CA . LEU A 1 81 ? -15.965 -3.824 22.868 1.00 93.06 81 LEU A CA 1
ATOM 591 C C . LEU A 1 81 ? -15.487 -3.376 24.255 1.00 93.06 81 LEU A C 1
ATOM 593 O O . LEU A 1 81 ? -16.228 -3.515 25.225 1.00 93.06 81 LEU A O 1
ATOM 597 N N . ILE A 1 82 ? -14.297 -2.778 24.351 1.00 93.75 82 ILE A N 1
ATOM 598 C CA . ILE A 1 82 ? -13.761 -2.249 25.616 1.00 93.75 82 ILE A CA 1
ATOM 599 C C . ILE A 1 82 ? -14.707 -1.194 26.201 1.00 93.75 82 ILE A C 1
ATOM 601 O O . ILE A 1 82 ? -15.033 -1.250 27.384 1.00 93.75 82 ILE A O 1
ATOM 605 N N . LEU A 1 83 ? -15.191 -0.259 25.376 1.00 91.56 83 LEU A N 1
ATOM 606 C CA . LEU A 1 83 ? -16.140 0.771 25.811 1.00 91.56 83 LEU A CA 1
ATOM 607 C C . LEU A 1 83 ? -17.503 0.190 26.217 1.00 91.56 83 LEU A C 1
ATOM 609 O O . LEU A 1 83 ? -18.167 0.734 27.098 1.00 91.56 83 LEU A O 1
ATOM 613 N N . ALA A 1 84 ? -17.940 -0.898 25.585 1.00 89.94 84 ALA A N 1
ATOM 614 C CA . ALA A 1 84 ? -19.176 -1.579 25.951 1.00 89.94 84 ALA A CA 1
ATOM 615 C C . ALA A 1 84 ? -19.045 -2.321 27.291 1.00 89.94 84 ALA A C 1
ATOM 617 O O . ALA A 1 84 ? -19.960 -2.264 28.112 1.00 89.94 84 ALA A O 1
ATOM 618 N N . LEU A 1 85 ? -17.909 -2.983 27.532 1.00 91.06 85 LEU A N 1
ATOM 619 C CA . LEU A 1 85 ? -17.627 -3.699 28.778 1.00 91.06 85 LEU A CA 1
ATOM 620 C C . LEU A 1 85 ? -17.403 -2.740 29.953 1.00 91.06 85 LEU A C 1
ATOM 622 O O . LEU A 1 85 ? -17.966 -2.954 31.027 1.00 91.06 85 LEU A O 1
ATOM 626 N N . SER A 1 86 ? -16.674 -1.641 29.743 1.00 86.75 86 SER A N 1
ATOM 627 C CA . SER A 1 86 ? -16.424 -0.644 30.791 1.00 86.75 86 SER A CA 1
ATOM 628 C C . SER A 1 86 ? -17.703 0.038 31.278 1.00 86.75 86 SER A C 1
ATOM 630 O O . SER A 1 86 ? -17.806 0.380 32.450 1.00 86.75 86 SER A O 1
ATOM 632 N N . ARG A 1 87 ? -18.728 0.168 30.423 1.00 79.31 87 ARG A N 1
ATOM 633 C CA . ARG A 1 87 ? -20.061 0.653 30.826 1.00 79.31 87 ARG A CA 1
ATOM 634 C C . ARG A 1 87 ? -20.852 -0.339 31.680 1.00 79.31 87 ARG A C 1
ATOM 636 O O . ARG A 1 87 ? -21.771 0.085 32.371 1.00 79.31 87 ARG A O 1
ATOM 643 N N . ARG A 1 88 ? -20.525 -1.636 31.643 1.00 70.25 88 ARG A N 1
ATOM 644 C CA . ARG A 1 88 ? -21.195 -2.681 32.444 1.00 70.25 88 ARG A CA 1
ATOM 645 C C . ARG A 1 88 ? -20.531 -2.921 33.803 1.00 70.25 88 ARG A C 1
ATOM 647 O O . ARG A 1 88 ? -21.204 -3.346 34.735 1.00 70.25 88 ARG A O 1
ATOM 654 N N . GLN A 1 89 ? -19.245 -2.601 33.946 1.00 68.25 89 GLN A N 1
ATOM 655 C CA . GLN A 1 89 ? -18.507 -2.747 35.206 1.00 68.25 89 GLN A CA 1
ATOM 656 C C . GLN A 1 89 ? -18.948 -1.849 36.389 1.00 68.25 89 GLN A C 1
ATOM 658 O O . GLN A 1 89 ? -18.835 -2.332 37.515 1.00 68.25 89 GLN A O 1
ATOM 663 N N . PRO A 1 90 ? -19.502 -0.622 36.241 1.00 55.06 90 PRO A N 1
ATOM 664 C CA . PRO A 1 90 ? -19.835 0.213 37.402 1.00 55.06 90 PRO A CA 1
ATOM 665 C C . PRO A 1 90 ? -21.009 -0.309 38.251 1.00 55.06 90 PRO A C 1
ATOM 667 O O . PRO A 1 90 ? -21.247 0.220 39.333 1.00 55.06 90 PRO A O 1
ATOM 670 N N . ALA A 1 91 ? -21.733 -1.342 37.803 1.00 55.47 91 ALA A N 1
ATOM 671 C CA . ALA A 1 91 ? -22.824 -1.954 38.566 1.00 55.47 91 ALA A CA 1
ATOM 672 C C . ALA A 1 91 ? -22.394 -3.167 39.419 1.00 55.47 91 ALA A C 1
ATOM 674 O O . ALA A 1 91 ? -23.124 -3.547 40.327 1.00 55.47 91 ALA A O 1
ATOM 675 N N . SER A 1 92 ? -21.225 -3.770 39.159 1.00 57.88 92 SER A N 1
ATOM 676 C CA . SER A 1 92 ? -20.803 -5.027 39.807 1.00 57.88 92 SER A CA 1
ATOM 677 C C . SER A 1 92 ? -19.922 -4.839 41.049 1.00 57.88 92 SER A C 1
ATOM 679 O O . SER A 1 92 ? -19.654 -5.816 41.737 1.00 57.88 92 SER A O 1
ATOM 681 N N . SER A 1 93 ? -19.457 -3.622 41.353 1.00 56.09 93 SER A N 1
ATOM 682 C CA . SER A 1 93 ? -18.551 -3.348 42.486 1.00 56.09 93 SER A CA 1
ATOM 683 C C . SER A 1 93 ? -19.251 -2.741 43.716 1.00 56.09 93 SER A C 1
ATOM 685 O O . SER A 1 93 ? -18.604 -2.067 44.514 1.00 56.09 93 SER A O 1
ATOM 687 N N . ARG A 1 94 ? -20.577 -2.900 43.836 1.00 53.06 94 ARG A N 1
ATOM 688 C CA . ARG A 1 94 ? -21.398 -2.425 44.973 1.00 53.06 94 ARG A CA 1
ATOM 689 C C . ARG A 1 94 ? -22.144 -3.546 45.715 1.00 53.06 94 ARG A C 1
ATOM 691 O O . ARG A 1 94 ? -23.028 -3.236 46.509 1.00 53.06 94 ARG A O 1
ATOM 698 N N . GLY A 1 95 ? -21.822 -4.809 45.437 1.00 44.34 95 GLY A N 1
ATOM 699 C CA . GLY A 1 95 ? -22.326 -5.969 46.180 1.00 44.34 95 GLY A CA 1
ATOM 700 C C . GLY A 1 95 ? -21.320 -6.420 47.219 1.00 44.34 95 GLY A C 1
ATOM 701 O O . GLY A 1 95 ? -20.135 -6.521 46.832 1.00 44.34 95 GLY A O 1
#

pLDDT: mean 81.74, std 12.71, range [44.34, 95.94]

Solvent-accessible surface area (backbone atoms only — not comparable to full-atom values): 5229 Å² total; per-residue (Å²): 112,70,68,61,53,52,49,50,52,34,44,54,50,20,42,53,52,15,49,52,48,27,53,52,60,38,69,51,86,50,82,92,35,75,88,51,63,58,88,59,64,79,68,12,49,65,51,36,36,65,66,50,24,62,56,38,35,51,53,39,24,50,52,44,30,50,54,48,47,52,53,52,51,52,53,51,51,53,52,51,51,52,57,56,51,59,70,58,51,81,72,69,82,80,121

Secondary structure (DSSP, 8-state):
-HHHHHHHHHHHHHHHHHHHHHHHHHHSPPGGGTTS-TTSSTTSHHHHHHHHHHHHHHHHHHHHHHHHHHHHHHHHHHHHHHHHHHTTGGGTS--

Foldseek 3Di:
DVLVVQLVVLLVVLQVVLLVVLQVVLPDDDPVCPPPPCVDDCNHSVNSCVPCSVVSNVVSSVVSSVVSNVVSVVVVVVVVVVVVVVVVPVVPPPD

Sequence (95 aa):
MWLLKGLMFALLGALVLSISATIVFAMNDHPECVAIPGDVGPCGFWPQVGYIGPFVILWGTFLGTGIAAAFLLVAAAIRGLILALSRRQPASSRG

Radius of gyration: 23.16 Å; Cα contacts (8 Å, |Δi|>4): 61; chains: 1; bounding box: 44×22×74 Å

Organism: NCBI:txid2951408

Nearest PDB structures (foldseek):
  8j7e-assembly1_F  TM=3.117E-01  e=7.323E+00  Escherichia coli